Protein AF-A0A382W3R1-F1 (afdb_monomer)

Sequence (77 aa):
MQRKKSKYRHVVINKKKFYFYKISWVDITADGGHATADEFDKFECSKMVSFGYIYKKTKRFIWTFASYDAKDEAYSD

Secondary structure (DSSP, 8-state):
----GGGS-EEEETTEEEEEEEEEEEE-PPPSS---HHHHTT---EEEEEEEEEEEE-SS-EEEESEE-SSSS-EE-

pLDDT: mean 84.44, std 9.61, range [54.22, 95.0]

Solvent-accessible surface area (backbone atoms only — not comparable to full-atom values): 5087 Å² total; per-residue (Å²): 133,88,80,65,68,89,78,53,62,62,50,71,46,93,91,42,79,34,45,58,40,82,45,78,44,79,41,85,69,77,78,94,68,90,72,53,70,80,54,55,77,65,66,62,65,41,75,50,78,48,75,34,27,51,78,46,77,62,100,87,51,76,42,67,29,69,43,66,47,85,88,51,102,46,76,37,111

Radius of gyration: 18.07 Å; Cα contacts (8 Å, |Δi|>4): 103; chains: 1; bounding box: 44×23×48 Å

Nearest PDB structures (foldseek):
  8zdy-assembly1_C  TM=4.194E-01  e=4.350E+00  Selenomonas sp.

Mean predicted aligned error: 7.31 Å

Organism: NCBI:txid408172

Foldseek 3Di:
DDDDQVPFDWDAAPNDIWGKDWDKDFAQDDDPDDDDPVRVVPDGTDIDIDIFTFPDDDPVDTDGFHDDDRHDGDGHD

Structure (mmCIF, N/CA/C/O backbone):
data_AF-A0A382W3R1-F1
#
_entry.id   AF-A0A382W3R1-F1
#
loop_
_atom_site.group_PDB
_atom_site.id
_atom_site.type_symbol
_atom_site.label_atom_id
_atom_site.label_alt_id
_atom_site.label_comp_id
_atom_site.label_asym_id
_atom_site.label_entity_id
_atom_site.label_seq_id
_atom_site.pdbx_PDB_ins_code
_atom_site.Cartn_x
_atom_site.Cartn_y
_atom_site.Cartn_z
_atom_site.occupancy
_atom_site.B_iso_or_equiv
_atom_site.auth_seq_id
_atom_site.auth_comp_id
_atom_site.auth_asym_id
_atom_site.auth_atom_id
_atom_site.pdbx_PDB_model_num
ATOM 1 N N . MET A 1 1 ? -15.741 -14.317 -8.681 1.00 54.22 1 MET A N 1
ATOM 2 C CA . MET A 1 1 ? -15.810 -14.622 -7.232 1.00 54.22 1 MET A CA 1
ATOM 3 C C . MET A 1 1 ? -15.554 -13.347 -6.432 1.00 54.22 1 MET A C 1
ATOM 5 O O . MET A 1 1 ? -14.431 -12.855 -6.441 1.00 54.22 1 MET A O 1
ATOM 9 N N . GLN A 1 2 ? -16.571 -12.757 -5.793 1.00 55.72 2 GLN A N 1
ATOM 10 C CA . GLN A 1 2 ? -16.345 -11.583 -4.940 1.00 55.72 2 GLN A CA 1
ATOM 11 C C . GLN A 1 2 ? -15.580 -11.998 -3.678 1.00 55.72 2 GLN A C 1
ATOM 13 O O . GLN A 1 2 ? -15.989 -12.882 -2.928 1.00 55.72 2 GLN A O 1
ATOM 18 N N . ARG A 1 3 ? -14.427 -11.370 -3.463 1.00 70.06 3 ARG A N 1
ATOM 19 C CA . ARG A 1 3 ? -13.554 -11.625 -2.318 1.00 70.06 3 ARG A CA 1
ATOM 20 C C . ARG A 1 3 ? -14.216 -11.114 -1.031 1.00 70.06 3 ARG A C 1
ATOM 22 O O . ARG A 1 3 ? -14.445 -9.914 -0.887 1.00 70.06 3 ARG A O 1
ATOM 29 N N . LYS A 1 4 ? -14.514 -12.010 -0.081 1.00 77.38 4 LYS A N 1
ATOM 30 C CA . LYS A 1 4 ? -15.155 -11.650 1.197 1.00 77.38 4 LYS A CA 1
ATOM 31 C C . LYS A 1 4 ? -14.151 -10.941 2.110 1.00 77.38 4 LYS A C 1
ATOM 33 O O . LYS A 1 4 ? -13.314 -11.591 2.734 1.00 77.38 4 LYS A O 1
ATOM 38 N N . LYS A 1 5 ? -14.250 -9.608 2.207 1.00 72.81 5 LYS A N 1
ATOM 39 C CA . LYS A 1 5 ? -13.270 -8.779 2.931 1.00 72.81 5 LYS A CA 1
ATOM 40 C C . LYS A 1 5 ? -13.086 -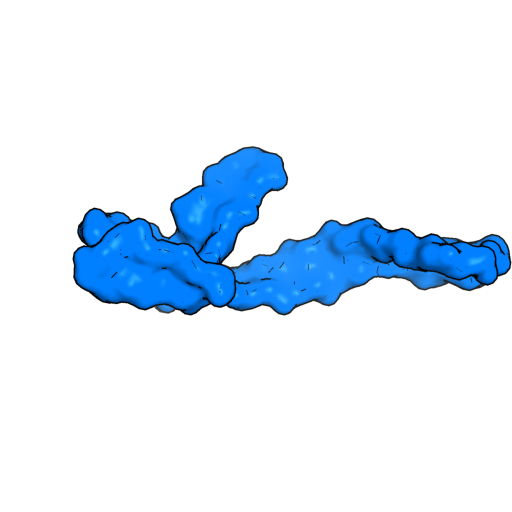9.147 4.407 1.00 72.81 5 LYS A C 1
ATOM 42 O O . LYS A 1 5 ? -11.994 -8.990 4.934 1.00 72.81 5 LYS A O 1
ATOM 47 N N . SER A 1 6 ? -14.120 -9.694 5.048 1.00 72.06 6 SER A N 1
ATOM 48 C CA . SER A 1 6 ? -14.078 -10.117 6.454 1.00 72.06 6 SER A CA 1
ATOM 49 C C . SER A 1 6 ? -13.056 -11.220 6.748 1.00 72.06 6 SER A C 1
ATOM 51 O O . SER A 1 6 ? -12.703 -11.406 7.904 1.00 72.06 6 SER A O 1
ATOM 53 N N . LYS A 1 7 ? -12.603 -11.963 5.728 1.00 81.62 7 LYS A N 1
ATOM 54 C CA . LYS A 1 7 ? -11.611 -13.037 5.874 1.00 81.62 7 LYS A CA 1
ATOM 55 C C . LYS A 1 7 ? -10.163 -12.535 5.818 1.00 81.62 7 LYS A C 1
ATOM 57 O O . LYS A 1 7 ? -9.251 -13.317 6.058 1.00 81.62 7 LYS A O 1
ATOM 62 N N . TYR A 1 8 ? -9.934 -11.268 5.465 1.00 85.81 8 TYR A N 1
ATOM 63 C CA . TYR A 1 8 ? -8.583 -10.721 5.354 1.00 85.81 8 TYR A CA 1
ATOM 64 C C . TYR A 1 8 ? -8.066 -10.214 6.694 1.00 85.81 8 TYR A C 1
ATOM 66 O O . TYR A 1 8 ? -8.813 -9.625 7.482 1.00 85.81 8 TYR A O 1
ATOM 74 N N . ARG A 1 9 ? -6.760 -10.408 6.910 1.00 90.50 9 ARG A N 1
ATOM 75 C CA . ARG A 1 9 ? -6.024 -9.834 8.036 1.00 90.50 9 ARG A CA 1
ATOM 76 C C . ARG A 1 9 ? -6.223 -8.319 8.044 1.00 90.50 9 ARG A C 1
ATOM 78 O O . ARG A 1 9 ? -6.032 -7.650 7.027 1.00 90.50 9 ARG A O 1
ATOM 85 N N . HIS A 1 10 ? -6.642 -7.796 9.187 1.00 92.56 10 HIS A N 1
ATOM 86 C CA . HIS A 1 10 ? -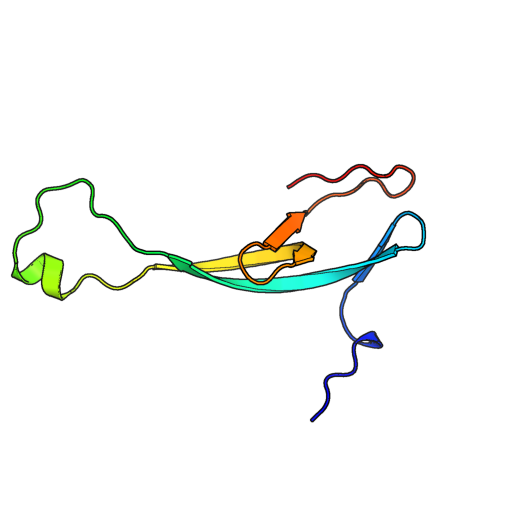6.911 -6.382 9.386 1.00 92.56 10 HIS A CA 1
ATOM 87 C C . HIS A 1 10 ? -6.687 -6.003 10.842 1.00 92.56 10 HIS A C 1
ATOM 89 O O . HIS A 1 10 ? -6.693 -6.863 11.720 1.00 92.56 10 HIS A O 1
ATOM 95 N N . VAL A 1 11 ? -6.543 -4.707 11.071 1.00 91.81 11 VAL A N 1
ATOM 96 C CA . VAL A 1 11 ? -6.446 -4.094 12.393 1.00 91.81 11 VAL A CA 1
ATOM 97 C C . VAL A 1 11 ? -7.518 -3.021 12.516 1.00 91.81 11 VAL A C 1
ATOM 99 O O . VAL A 1 11 ? -7.998 -2.491 11.508 1.00 91.81 11 VAL A O 1
ATOM 102 N N . VAL A 1 12 ? -7.942 -2.745 13.746 1.00 90.31 12 VAL A N 1
ATOM 103 C CA . VAL A 1 12 ? -8.899 -1.679 14.044 1.00 90.31 12 VAL A CA 1
ATOM 104 C C . VAL A 1 12 ? -8.208 -0.674 14.949 1.00 90.31 12 VAL A C 1
ATOM 106 O O . VAL A 1 12 ? -7.803 -1.029 16.048 1.00 90.31 12 VAL A O 1
ATOM 109 N N . ILE A 1 13 ? -8.081 0.560 14.473 1.00 89.62 13 ILE A N 1
ATOM 110 C CA . ILE A 1 13 ? -7.430 1.668 15.177 1.00 89.62 13 ILE A CA 1
ATOM 111 C C . ILE A 1 13 ? -8.445 2.802 15.193 1.00 89.62 13 ILE A C 1
ATOM 113 O O . ILE A 1 13 ? -8.984 3.157 14.143 1.00 89.62 13 ILE A O 1
ATOM 117 N N . ASN A 1 14 ? -8.781 3.313 16.378 1.00 86.94 14 ASN A N 1
ATOM 118 C CA . ASN A 1 14 ? -9.771 4.381 16.543 1.00 86.94 14 ASN A CA 1
ATOM 119 C C . ASN A 1 14 ? -11.092 4.126 15.769 1.00 86.94 14 ASN A C 1
ATOM 121 O O . ASN A 1 14 ? -11.582 4.966 15.014 1.00 86.94 14 ASN A O 1
ATOM 125 N N . LYS A 1 15 ? -11.641 2.904 15.887 1.00 86.69 15 LYS A N 1
ATOM 126 C CA . LYS A 1 15 ? -12.854 2.419 15.182 1.00 86.69 15 LYS A CA 1
ATOM 127 C C . LYS A 1 15 ? -12.754 2.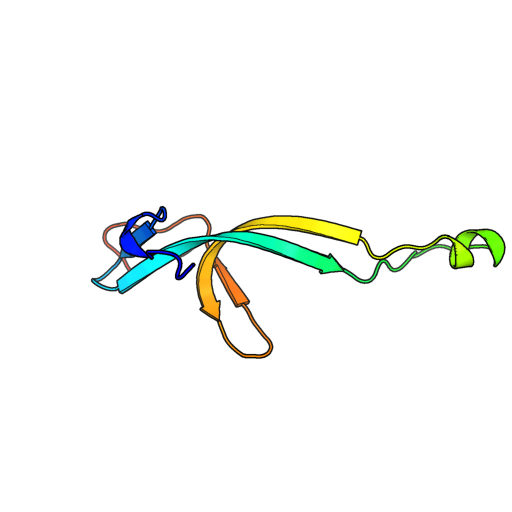359 13.644 1.00 86.69 15 LYS A C 1
ATOM 129 O O . LYS A 1 15 ? -13.715 1.948 12.994 1.00 86.69 15 LYS A O 1
ATOM 134 N N . LYS A 1 16 ? -11.607 2.691 13.042 1.00 89.00 16 LYS A N 1
ATOM 135 C CA . LYS A 1 16 ? -11.334 2.535 11.604 1.00 89.00 16 LYS A CA 1
ATOM 136 C C . LYS A 1 16 ? -10.630 1.209 11.344 1.00 89.00 16 LYS A C 1
ATOM 138 O O . LYS A 1 16 ? -9.773 0.789 12.113 1.00 89.00 16 LYS A O 1
ATOM 143 N N . LYS A 1 17 ? -10.991 0.540 10.247 1.00 90.94 17 LYS A N 1
ATOM 144 C CA . LYS A 1 17 ? -10.445 -0.772 9.875 1.00 90.94 17 LYS A CA 1
ATOM 145 C C . LYS A 1 17 ? -9.429 -0.647 8.742 1.00 90.94 17 LYS A C 1
ATOM 147 O O . LYS A 1 17 ? -9.790 -0.220 7.647 1.00 90.94 17 LYS A O 1
ATOM 152 N N . PHE A 1 18 ? -8.209 -1.117 8.981 1.00 92.25 18 PHE A N 1
ATOM 153 C CA . PHE A 1 18 ? -7.119 -1.134 8.007 1.00 92.25 18 PHE A CA 1
ATOM 154 C C . PHE A 1 18 ? -6.758 -2.571 7.643 1.00 92.25 18 PHE A C 1
ATOM 156 O O . PHE A 1 18 ? -6.576 -3.414 8.517 1.00 92.25 18 PHE A O 1
ATOM 163 N N . TYR A 1 19 ? -6.676 -2.871 6.349 1.00 93.25 19 TYR A N 1
ATOM 164 C CA . TYR A 1 19 ? -6.421 -4.227 5.855 1.00 93.25 19 TYR A CA 1
ATOM 165 C C . TYR A 1 19 ? -4.957 -4.395 5.470 1.00 93.25 19 TYR A C 1
ATOM 167 O O . TYR A 1 19 ? -4.355 -3.468 4.930 1.00 93.25 19 TYR A O 1
ATOM 175 N N . PHE A 1 20 ? -4.420 -5.585 5.729 1.00 93.81 20 PHE A N 1
ATOM 176 C CA . PHE A 1 20 ? -3.062 -5.965 5.365 1.00 93.81 20 PHE A CA 1
ATOM 177 C C . PHE A 1 20 ? -3.016 -6.447 3.913 1.00 93.81 20 PHE A C 1
ATOM 179 O O . PHE A 1 20 ? -3.824 -7.290 3.509 1.00 93.81 20 PHE A O 1
ATOM 186 N N . TYR A 1 21 ? -2.068 -5.933 3.135 1.00 92.81 21 TYR A N 1
ATOM 187 C CA . TYR A 1 21 ? -1.915 -6.237 1.717 1.00 92.81 21 TYR A CA 1
ATOM 188 C C . TYR A 1 21 ? -0.508 -6.730 1.396 1.00 92.81 21 TYR A C 1
ATOM 190 O O . TYR A 1 21 ? 0.473 -6.298 1.993 1.00 92.81 21 TYR A O 1
ATOM 198 N N . LYS A 1 22 ? -0.438 -7.590 0.378 1.00 93.50 22 LYS A N 1
ATOM 199 C CA . LYS A 1 22 ? 0.742 -7.756 -0.470 1.00 93.50 22 LYS A CA 1
ATOM 200 C C . LYS A 1 22 ? 0.621 -6.745 -1.606 1.00 93.50 22 LYS A C 1
ATOM 202 O O . LYS A 1 22 ? -0.370 -6.778 -2.339 1.00 93.50 22 LYS A O 1
ATOM 207 N N . ILE A 1 23 ? 1.597 -5.862 -1.737 1.00 92.50 23 ILE A N 1
ATOM 208 C CA . ILE A 1 23 ? 1.651 -4.829 -2.766 1.00 92.50 23 ILE A CA 1
ATOM 209 C C . ILE A 1 23 ? 2.782 -5.197 -3.717 1.00 92.50 23 ILE A C 1
ATOM 211 O O . ILE A 1 23 ? 3.883 -5.514 -3.281 1.00 92.50 23 ILE A O 1
ATOM 215 N N . SER A 1 24 ? 2.485 -5.219 -5.011 1.00 92.50 24 SER A N 1
ATOM 216 C CA . SER A 1 24 ? 3.467 -5.488 -6.057 1.00 92.50 24 SER A CA 1
ATOM 217 C C . SER A 1 24 ? 3.658 -4.217 -6.857 1.00 92.50 24 SER A C 1
ATOM 219 O O . SER A 1 24 ? 2.683 -3.675 -7.381 1.00 92.50 24 SER A O 1
ATOM 221 N N . TRP A 1 25 ? 4.898 -3.756 -6.921 1.00 89.25 25 TRP A N 1
ATOM 222 C CA . TRP A 1 25 ? 5.284 -2.567 -7.656 1.00 89.25 25 TRP A CA 1
ATOM 223 C C . TRP A 1 25 ? 6.090 -2.965 -8.880 1.00 89.25 25 TRP A C 1
ATOM 225 O O . TRP A 1 25 ? 6.804 -3.970 -8.873 1.00 89.25 25 TRP A O 1
ATOM 235 N N . VAL A 1 26 ? 5.943 -2.162 -9.922 1.00 89.12 26 VAL A N 1
ATOM 236 C CA . VAL A 1 26 ? 6.798 -2.192 -11.100 1.00 89.12 26 VAL A CA 1
ATOM 237 C C . VAL A 1 26 ? 7.547 -0.878 -11.057 1.00 89.12 26 VAL A C 1
ATOM 239 O O . VAL A 1 26 ? 6.934 0.176 -11.217 1.00 89.12 26 VAL A O 1
ATOM 242 N N . ASP A 1 27 ? 8.827 -0.957 -10.735 1.00 80.44 27 ASP A N 1
ATOM 243 C CA . ASP A 1 27 ? 9.700 0.197 -10.659 1.00 80.44 27 ASP A CA 1
ATOM 244 C C . ASP A 1 27 ? 10.530 0.288 -11.933 1.00 80.44 27 ASP A C 1
ATOM 246 O O . ASP A 1 27 ? 11.030 -0.722 -12.446 1.00 80.44 27 ASP A O 1
ATOM 250 N N . ILE A 1 28 ? 10.634 1.504 -12.457 1.00 73.62 28 ILE A N 1
ATOM 251 C CA . ILE A 1 28 ? 11.494 1.769 -13.596 1.00 73.62 28 ILE A CA 1
ATOM 252 C C . ILE A 1 28 ? 12.930 1.719 -13.088 1.00 73.62 28 ILE A C 1
ATOM 254 O O . ILE A 1 28 ? 13.383 2.551 -12.311 1.00 73.62 28 ILE A O 1
ATOM 258 N N . THR A 1 29 ? 13.655 0.690 -13.494 1.00 67.44 29 THR A N 1
ATOM 259 C CA . THR A 1 29 ? 15.079 0.583 -13.198 1.00 67.44 29 THR A CA 1
ATOM 260 C C . THR A 1 29 ? 15.822 1.644 -13.991 1.00 67.44 29 THR A C 1
ATOM 262 O O . THR A 1 29 ? 15.749 1.657 -15.219 1.00 67.44 29 THR A O 1
ATOM 265 N N . ALA A 1 30 ? 16.538 2.519 -13.292 1.00 62.66 30 ALA A N 1
ATOM 266 C CA . ALA A 1 30 ? 17.550 3.373 -13.888 1.00 62.66 30 ALA A CA 1
ATOM 267 C C . ALA A 1 30 ? 18.919 2.768 -13.569 1.00 62.66 30 ALA A C 1
ATOM 269 O O . ALA A 1 30 ? 19.245 2.577 -12.397 1.00 62.66 30 ALA A O 1
ATOM 270 N N . ASP A 1 31 ? 19.707 2.463 -14.598 1.00 64.56 31 ASP A N 1
ATOM 271 C CA . ASP A 1 31 ? 21.132 2.225 -14.398 1.00 64.56 31 ASP A CA 1
ATOM 272 C C . ASP A 1 31 ? 21.829 3.575 -14.240 1.00 64.56 31 ASP A C 1
ATOM 274 O O . ASP A 1 31 ? 21.660 4.468 -15.070 1.00 64.56 31 ASP A O 1
ATOM 278 N N . GLY A 1 32 ? 22.574 3.753 -13.150 1.00 67.38 32 GLY A N 1
ATOM 279 C CA . GLY A 1 32 ? 23.395 4.950 -12.948 1.00 67.38 32 GLY A CA 1
ATOM 280 C C . GLY A 1 32 ? 24.720 4.917 -13.719 1.00 67.38 32 GLY A C 1
ATOM 281 O O . GLY A 1 32 ? 25.489 5.872 -13.621 1.00 67.38 32 GLY A O 1
ATOM 282 N N . GLY A 1 33 ? 25.018 3.819 -14.422 1.00 72.06 33 GLY A N 1
ATOM 283 C CA . GLY A 1 33 ? 26.248 3.595 -15.168 1.00 72.06 33 GLY A CA 1
ATOM 284 C C . GLY A 1 33 ? 26.101 3.804 -16.676 1.00 72.06 33 GLY A C 1
ATOM 285 O O . GLY A 1 33 ? 25.031 4.092 -17.212 1.00 72.06 33 GLY A O 1
ATOM 286 N N . HIS A 1 34 ? 27.227 3.672 -17.380 1.00 72.12 34 HIS A N 1
ATOM 287 C CA . HIS A 1 34 ? 27.239 3.588 -18.836 1.00 72.12 34 HIS A CA 1
ATOM 288 C C . HIS A 1 34 ? 26.969 2.141 -19.249 1.00 72.12 34 HIS A C 1
ATOM 290 O O . HIS A 1 34 ? 27.856 1.299 -19.139 1.00 72.12 34 HIS A O 1
ATOM 296 N N . ALA A 1 35 ? 25.761 1.874 -19.732 1.00 79.50 35 ALA A N 1
ATOM 297 C CA . A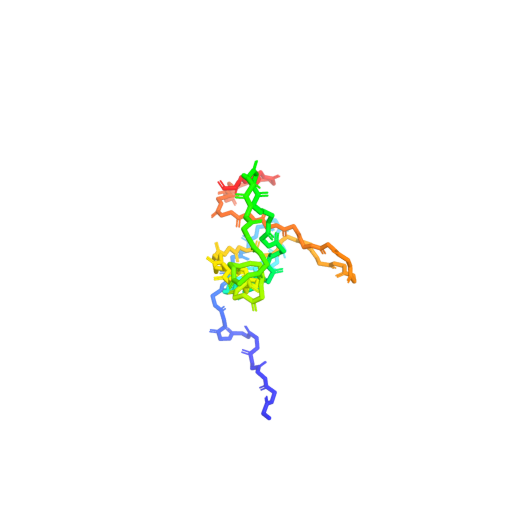LA A 1 35 ? 25.400 0.602 -20.343 1.00 79.50 35 ALA A CA 1
ATOM 298 C C . ALA A 1 35 ? 25.603 0.659 -21.866 1.00 79.50 35 ALA A C 1
ATOM 300 O O . ALA A 1 35 ? 25.360 1.683 -22.510 1.00 79.50 35 ALA A O 1
ATOM 301 N N . THR A 1 36 ? 26.041 -0.451 -22.451 1.00 80.62 36 THR A N 1
ATOM 302 C CA . THR A 1 36 ? 26.032 -0.662 -23.906 1.00 80.62 36 THR A CA 1
ATOM 303 C C . THR A 1 36 ? 24.602 -0.884 -24.418 1.00 80.62 36 THR A C 1
ATOM 305 O O . THR A 1 36 ? 23.696 -1.190 -23.643 1.00 80.62 36 THR A O 1
ATOM 308 N N . ALA A 1 37 ? 24.374 -0.752 -25.731 1.00 83.38 37 ALA A N 1
ATOM 309 C CA . ALA A 1 37 ? 23.046 -0.965 -26.323 1.00 83.38 37 ALA A CA 1
ATOM 310 C C . ALA A 1 37 ? 22.488 -2.373 -26.021 1.00 83.38 37 ALA A C 1
ATOM 312 O O . ALA A 1 37 ? 21.339 -2.502 -25.612 1.00 83.38 37 ALA A O 1
ATOM 313 N N . ASP A 1 38 ? 23.332 -3.407 -26.114 1.00 83.06 38 ASP A N 1
ATOM 314 C CA . ASP A 1 38 ? 22.964 -4.797 -25.809 1.00 83.06 38 ASP A CA 1
ATOM 315 C C . ASP A 1 38 ? 22.609 -5.043 -24.336 1.00 83.06 38 ASP A C 1
ATOM 317 O O . ASP A 1 38 ? 21.877 -5.986 -24.018 1.00 83.06 38 ASP A O 1
ATOM 321 N N . GLU A 1 39 ? 23.172 -4.252 -23.422 1.00 78.75 39 GLU A N 1
ATOM 322 C CA . GLU A 1 39 ? 22.810 -4.291 -22.006 1.00 78.75 39 GLU A CA 1
ATOM 323 C C . GLU A 1 39 ? 21.475 -3.587 -21.804 1.00 78.75 39 GLU A C 1
ATOM 325 O O . GLU A 1 39 ? 20.591 -4.170 -21.186 1.00 78.75 39 GLU A O 1
ATOM 330 N N . PHE A 1 40 ? 21.296 -2.402 -22.398 1.00 79.62 40 PHE A N 1
ATOM 331 C CA . PHE A 1 40 ? 20.080 -1.595 -22.287 1.00 79.62 40 PHE A CA 1
ATOM 332 C C . PHE A 1 40 ? 18.838 -2.297 -22.854 1.00 79.62 40 PHE A C 1
ATOM 334 O O . PHE A 1 40 ? 17.775 -2.243 -22.241 1.00 79.62 40 PHE A O 1
ATOM 341 N N . ASP A 1 41 ? 18.974 -3.039 -23.956 1.00 81.62 41 ASP A N 1
ATOM 342 C CA . ASP A 1 41 ? 17.881 -3.831 -24.542 1.00 81.62 41 ASP A CA 1
ATOM 343 C C . ASP A 1 41 ? 17.408 -4.978 -23.630 1.00 81.62 41 ASP A C 1
ATOM 345 O O . ASP A 1 41 ? 16.304 -5.502 -23.794 1.00 81.62 41 ASP A O 1
ATOM 349 N N . LYS A 1 42 ? 18.226 -5.368 -22.645 1.00 81.50 42 LYS A N 1
ATOM 350 C CA . LYS A 1 42 ? 17.904 -6.396 -21.646 1.00 81.50 42 LYS A CA 1
ATOM 351 C C . LYS A 1 42 ? 17.413 -5.807 -20.323 1.00 81.50 42 LYS A C 1
ATOM 353 O O . LYS A 1 42 ? 17.116 -6.579 -19.411 1.00 81.50 42 LYS A O 1
ATOM 358 N N . PHE A 1 43 ? 17.327 -4.480 -20.188 1.00 80.25 43 PHE A N 1
ATOM 359 C CA . PHE A 1 43 ? 16.796 -3.868 -18.971 1.00 80.25 43 PHE A CA 1
ATOM 360 C C . PHE A 1 43 ? 15.306 -4.164 -18.834 1.00 80.25 43 PHE A C 1
ATOM 362 O O . PHE A 1 43 ? 14.484 -3.796 -19.672 1.00 80.25 43 PHE A O 1
ATOM 369 N N . GLU A 1 44 ? 14.949 -4.788 -17.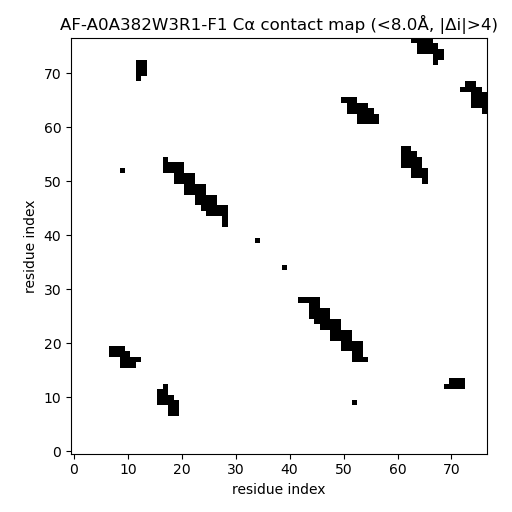718 1.00 81.12 44 GLU A N 1
ATOM 370 C CA . GLU A 1 44 ? 13.566 -5.030 -17.341 1.00 81.12 44 GLU A CA 1
ATOM 371 C C . GLU A 1 44 ? 13.215 -4.229 -16.090 1.00 81.12 44 GLU A C 1
ATOM 373 O O . GLU A 1 44 ? 14.024 -4.083 -15.175 1.00 81.12 44 GLU A O 1
ATOM 378 N N . CYS A 1 45 ? 11.969 -3.756 -16.016 1.00 84.50 45 CYS A N 1
ATOM 379 C CA . CYS A 1 45 ? 11.473 -3.089 -14.817 1.00 84.50 45 CYS A CA 1
ATOM 380 C C . CYS A 1 45 ? 11.608 -3.998 -13.586 1.00 84.50 45 CYS A C 1
ATOM 382 O O . CYS A 1 45 ? 11.203 -5.167 -13.605 1.00 84.50 45 CYS A O 1
ATOM 384 N N . SER A 1 46 ? 12.083 -3.428 -12.482 1.00 82.94 46 SER A N 1
ATOM 385 C CA . SER A 1 46 ? 12.209 -4.147 -11.221 1.00 82.94 46 SER A CA 1
ATOM 386 C C . SER A 1 46 ? 10.827 -4.418 -10.638 1.00 82.94 46 SER A C 1
ATOM 388 O O . SER A 1 46 ? 9.979 -3.531 -10.521 1.00 82.94 46 SER A O 1
ATOM 390 N N . LYS A 1 47 ? 10.583 -5.673 -10.261 1.00 87.94 47 LYS A N 1
ATOM 391 C CA . LYS A 1 47 ? 9.337 -6.100 -9.618 1.00 87.94 47 LYS A CA 1
ATOM 392 C C . LYS A 1 47 ? 9.587 -6.268 -8.129 1.00 87.94 47 LYS A C 1
ATOM 394 O O . LYS A 1 47 ? 10.062 -7.313 -7.692 1.00 87.94 47 LYS A O 1
ATOM 399 N N . MET A 1 48 ? 9.232 -5.260 -7.344 1.00 88.75 48 MET A N 1
ATOM 400 C CA . MET A 1 48 ? 9.377 -5.299 -5.887 1.00 88.75 48 MET A CA 1
ATOM 401 C C . MET A 1 48 ? 8.049 -5.641 -5.204 1.00 88.75 48 MET A C 1
ATOM 403 O O . MET A 1 48 ? 6.960 -5.299 -5.676 1.00 88.75 48 MET A O 1
ATOM 407 N N . VAL A 1 49 ? 8.131 -6.344 -4.076 1.00 91.75 49 VAL A N 1
ATOM 408 C CA . VAL A 1 49 ? 6.968 -6.748 -3.282 1.00 91.75 49 VAL A CA 1
ATOM 409 C C . VAL A 1 49 ? 7.103 -6.196 -1.873 1.00 91.75 49 VAL A C 1
ATOM 411 O O . VAL A 1 49 ? 8.072 -6.495 -1.184 1.00 91.75 49 VAL A O 1
ATOM 414 N N . SER A 1 50 ? 6.087 -5.462 -1.428 1.00 92.31 50 SER A N 1
ATOM 415 C CA . SER A 1 50 ? 5.988 -4.935 -0.065 1.00 92.31 50 SER A CA 1
ATOM 416 C C . SER A 1 50 ? 4.780 -5.534 0.649 1.00 92.31 50 SER A C 1
ATOM 418 O O . SER A 1 50 ? 3.770 -5.875 0.023 1.00 92.31 50 SER A O 1
ATOM 420 N N . PHE A 1 51 ? 4.855 -5.632 1.973 1.00 93.12 51 PHE A N 1
ATOM 421 C CA . PHE A 1 51 ? 3.736 -6.037 2.817 1.00 93.12 51 PHE A CA 1
ATOM 422 C C . PHE A 1 51 ? 3.423 -4.926 3.811 1.00 93.12 51 PHE A C 1
ATOM 424 O O . PHE A 1 51 ? 4.328 -4.423 4.462 1.00 93.12 51 PHE A O 1
ATOM 431 N N . GLY A 1 52 ? 2.153 -4.551 3.940 1.00 94.19 52 GLY A N 1
ATOM 432 C CA . GLY A 1 52 ? 1.774 -3.466 4.842 1.00 94.19 52 GLY A CA 1
ATOM 433 C C . GLY A 1 52 ? 0.277 -3.213 4.891 1.00 94.19 52 GLY A C 1
ATOM 434 O O . GLY A 1 52 ? -0.505 -3.769 4.110 1.00 94.19 52 GLY A O 1
ATOM 435 N N . TYR A 1 53 ? -0.135 -2.367 5.827 1.00 94.38 53 TYR A N 1
ATOM 436 C CA . TYR A 1 53 ? -1.506 -1.884 5.908 1.00 94.38 53 TYR A CA 1
ATOM 437 C C . TYR A 1 53 ? -1.678 -0.661 5.015 1.00 94.38 53 TYR A C 1
ATOM 439 O O . TYR A 1 53 ? -0.817 0.209 4.984 1.00 94.38 53 TYR A O 1
ATOM 447 N N . ILE A 1 54 ? -2.796 -0.569 4.293 1.00 94.19 54 ILE A N 1
ATOM 448 C CA . ILE A 1 54 ? -3.102 0.621 3.486 1.00 94.19 54 ILE A CA 1
ATOM 449 C C . ILE A 1 54 ? -3.865 1.621 4.351 1.00 94.19 54 ILE A C 1
ATOM 451 O O . ILE A 1 54 ? -5.027 1.377 4.680 1.00 94.19 54 ILE A O 1
ATOM 455 N N . TYR A 1 55 ? -3.235 2.756 4.656 1.00 93.12 55 TYR A N 1
ATOM 456 C CA . TYR A 1 55 ? -3.868 3.889 5.332 1.00 93.12 55 TYR A CA 1
ATOM 457 C C . TYR A 1 55 ? -4.825 4.631 4.395 1.00 93.12 55 TYR A C 1
ATOM 459 O O . TYR A 1 55 ? -5.991 4.862 4.713 1.00 93.12 55 TYR A O 1
ATOM 467 N N . LYS A 1 56 ? -4.340 4.971 3.197 1.00 93.31 56 LYS A N 1
ATOM 468 C CA . LYS A 1 56 ? -5.093 5.725 2.191 1.00 93.31 56 LYS A CA 1
ATOM 469 C C . LYS A 1 56 ? -4.709 5.254 0.796 1.00 93.31 56 LYS A C 1
ATOM 471 O O . LYS A 1 56 ? -3.546 4.987 0.516 1.00 93.31 56 LYS A O 1
ATOM 476 N N . LYS A 1 57 ? -5.691 5.187 -0.101 1.00 93.44 57 LYS A N 1
ATOM 477 C CA . LYS A 1 57 ? -5.480 4.904 -1.523 1.00 93.44 57 LYS A CA 1
ATOM 478 C C . LYS A 1 57 ? -6.242 5.915 -2.368 1.00 93.44 57 LYS A C 1
ATOM 480 O O . LYS A 1 57 ? -7.421 6.161 -2.140 1.00 93.44 57 LYS A O 1
ATOM 485 N N . THR A 1 58 ? -5.565 6.473 -3.359 1.00 94.81 58 THR A N 1
ATOM 486 C CA . THR A 1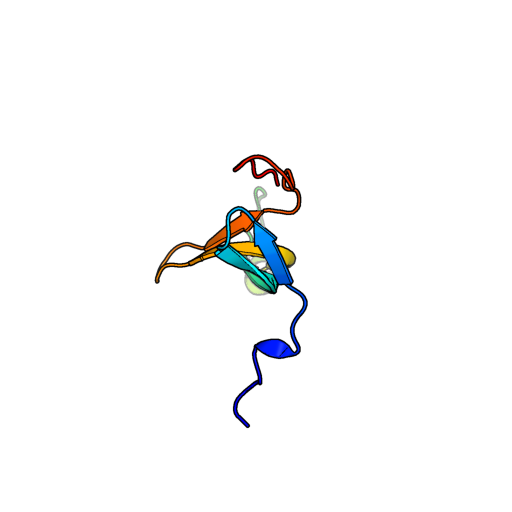 58 ? -6.141 7.321 -4.409 1.00 94.81 58 THR A CA 1
ATOM 487 C C . THR A 1 58 ? -5.884 6.673 -5.771 1.00 94.81 58 THR A C 1
ATOM 489 O O . THR A 1 58 ? -5.363 5.561 -5.848 1.00 94.81 58 THR A O 1
ATOM 492 N N . LYS A 1 59 ? -6.236 7.358 -6.866 1.00 92.81 59 LYS A N 1
ATOM 493 C CA . LYS A 1 59 ? -5.897 6.897 -8.222 1.00 92.81 59 LYS A CA 1
ATOM 494 C C . LYS A 1 59 ? -4.387 6.898 -8.500 1.00 92.81 59 LYS A C 1
ATOM 496 O O . LYS A 1 59 ? -3.959 6.172 -9.384 1.00 92.81 59 LYS A O 1
ATOM 501 N N . ARG A 1 60 ? -3.609 7.719 -7.783 1.00 92.50 60 ARG A N 1
ATOM 502 C CA . ARG A 1 60 ? -2.175 7.942 -8.049 1.00 92.50 60 ARG A CA 1
ATOM 503 C C . ARG A 1 60 ? -1.258 7.482 -6.919 1.00 92.50 60 ARG A C 1
ATOM 505 O O . ARG A 1 60 ? -0.125 7.114 -7.173 1.00 92.50 60 ARG A O 1
ATOM 512 N N . PHE A 1 61 ? -1.754 7.496 -5.687 1.00 92.94 61 PHE A N 1
ATOM 513 C CA . PHE A 1 61 ? -0.941 7.299 -4.489 1.00 92.94 61 PHE A CA 1
ATOM 514 C C . PHE A 1 61 ? -1.546 6.257 -3.559 1.00 92.94 61 PHE A C 1
ATOM 516 O O . PHE A 1 61 ? -2.774 6.180 -3.408 1.00 92.94 61 PHE A O 1
ATOM 523 N N . ILE A 1 62 ? -0.669 5.512 -2.895 1.00 93.25 62 ILE A N 1
ATOM 524 C CA . ILE A 1 62 ? -0.985 4.595 -1.805 1.00 93.25 62 ILE A CA 1
ATOM 525 C C . ILE A 1 62 ? -0.091 4.991 -0.632 1.00 93.25 62 ILE A C 1
ATOM 527 O O . ILE A 1 62 ? 1.114 5.121 -0.803 1.00 93.25 62 ILE A O 1
ATOM 531 N N . TRP A 1 63 ? -0.690 5.180 0.539 1.00 94.38 63 TRP A N 1
ATOM 532 C CA . TRP A 1 63 ? 0.024 5.375 1.796 1.00 94.38 63 TRP A CA 1
ATOM 533 C C . TRP A 1 63 ? -0.095 4.103 2.615 1.00 94.38 63 TRP A C 1
ATOM 535 O O . TRP A 1 63 ? -1.211 3.600 2.816 1.00 94.38 63 TRP A O 1
ATOM 545 N N . THR A 1 64 ? 1.044 3.601 3.071 1.00 95.00 64 THR A N 1
ATOM 546 C CA . THR A 1 64 ? 1.148 2.388 3.875 1.00 95.00 64 THR A CA 1
ATOM 547 C C . THR A 1 64 ? 1.700 2.682 5.260 1.00 95.00 64 THR A C 1
ATOM 549 O O . THR A 1 64 ? 2.238 3.756 5.500 1.00 95.00 64 THR A O 1
ATOM 552 N N . PHE A 1 65 ? 1.516 1.732 6.168 1.00 94.50 65 PHE A N 1
ATOM 553 C CA . PHE A 1 65 ? 2.187 1.675 7.463 1.00 94.50 65 PHE A CA 1
ATOM 554 C C . PHE A 1 65 ? 2.408 0.204 7.835 1.00 94.50 65 PHE A C 1
ATOM 556 O O . PHE A 1 65 ? 1.602 -0.656 7.443 1.00 94.50 65 PHE A O 1
ATOM 563 N N . ALA A 1 66 ? 3.465 -0.097 8.588 1.00 91.81 66 ALA A N 1
ATOM 564 C CA . ALA A 1 66 ? 3.705 -1.438 9.127 1.00 91.81 66 ALA A CA 1
ATOM 565 C C . ALA A 1 66 ? 3.453 -1.521 10.635 1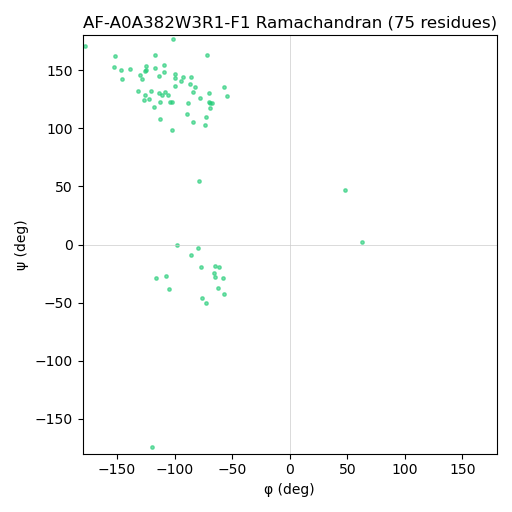.00 91.81 66 ALA A C 1
ATOM 567 O O . ALA A 1 66 ? 3.046 -2.578 11.123 1.00 91.81 66 ALA A O 1
ATOM 568 N N . SER A 1 67 ? 3.612 -0.404 11.345 1.00 90.31 67 SER A N 1
ATOM 569 C CA . SER A 1 67 ? 3.468 -0.317 12.797 1.00 90.31 67 SER A CA 1
ATOM 570 C C . SER A 1 67 ? 2.450 0.752 13.187 1.00 90.31 67 SER A C 1
ATOM 572 O O . SER A 1 67 ? 2.235 1.728 12.466 1.00 90.31 67 SER A O 1
ATOM 574 N N . TYR A 1 68 ? 1.775 0.546 14.314 1.00 90.06 68 TYR A N 1
ATOM 575 C CA . TYR A 1 68 ? 0.770 1.468 14.832 1.00 90.06 68 TYR A CA 1
ATOM 576 C C . TYR A 1 68 ? 0.674 1.366 16.352 1.00 90.06 68 TYR A C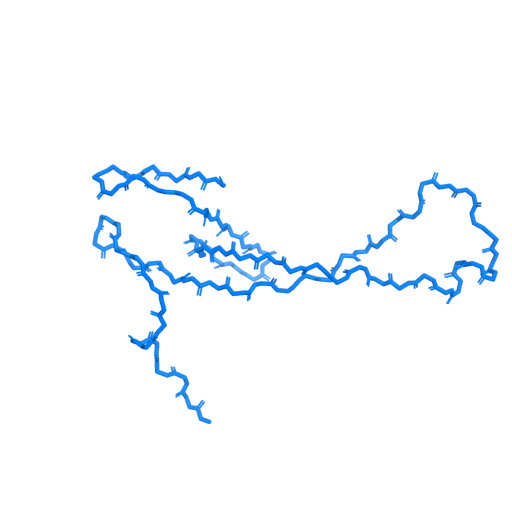 1
ATOM 578 O O . TYR A 1 68 ? 0.918 0.295 16.916 1.00 90.06 68 TYR A O 1
ATOM 586 N N . ASP A 1 69 ? 0.271 2.456 17.001 1.00 86.06 69 ASP A N 1
ATOM 587 C CA . ASP A 1 69 ? -0.141 2.409 18.402 1.00 86.06 69 ASP A CA 1
ATOM 588 C C . ASP A 1 69 ? -1.608 1.953 18.498 1.00 86.06 69 ASP A C 1
ATOM 590 O O . ASP A 1 69 ? -2.470 2.358 17.718 1.00 86.06 69 ASP A O 1
ATOM 594 N N . ALA A 1 70 ? -1.906 1.038 19.421 1.00 76.44 70 ALA A N 1
ATOM 595 C CA . ALA A 1 70 ? -3.256 0.491 19.564 1.00 76.44 70 ALA A CA 1
ATOM 596 C C . ALA A 1 70 ? -4.231 1.454 20.270 1.00 76.44 70 ALA A C 1
ATOM 598 O O . ALA A 1 70 ? -5.447 1.263 20.179 1.00 76.44 70 ALA A O 1
ATOM 599 N N . LYS A 1 71 ? -3.708 2.443 21.000 1.00 74.81 71 LYS A N 1
ATOM 600 C CA . LYS A 1 71 ? -4.448 3.417 21.809 1.00 74.81 71 LYS A CA 1
ATOM 601 C C . LYS A 1 71 ? -4.501 4.786 21.131 1.00 74.81 71 LYS A C 1
ATOM 603 O O . LYS A 1 71 ? -5.558 5.412 21.164 1.00 74.81 71 LYS A O 1
ATOM 608 N N . ASP A 1 72 ? -3.415 5.196 20.481 1.00 74.94 72 ASP A N 1
ATOM 609 C CA . ASP A 1 72 ? -3.278 6.497 19.820 1.00 74.94 72 ASP A CA 1
ATOM 610 C C . ASP A 1 72 ? -3.269 6.395 18.286 1.00 74.94 72 ASP A C 1
ATOM 612 O O . ASP A 1 72 ? -2.910 5.375 17.704 1.00 74.94 72 ASP A O 1
ATOM 616 N N . GLU A 1 73 ? -3.666 7.470 17.592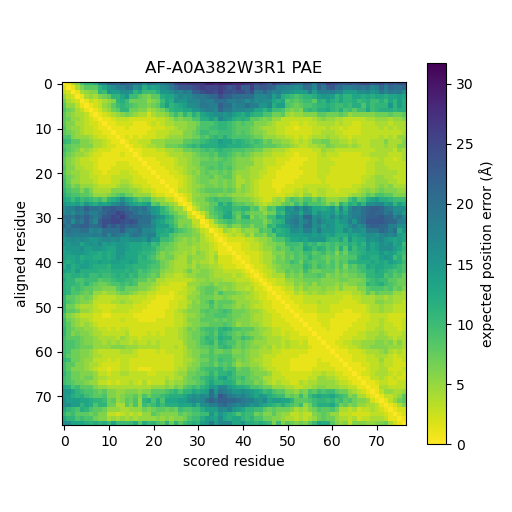 1.00 77.75 73 GLU A N 1
ATOM 617 C CA . GLU A 1 73 ? -3.675 7.528 16.118 1.00 77.75 73 GLU A CA 1
ATOM 618 C C . GLU A 1 73 ? -2.256 7.780 15.557 1.00 77.75 73 GLU A C 1
ATOM 620 O O . GLU A 1 73 ? -2.019 8.727 14.809 1.00 77.75 73 GLU A O 1
ATOM 625 N N . ALA A 1 74 ? -1.302 6.930 15.947 1.00 82.31 74 ALA A N 1
ATOM 626 C CA . ALA A 1 74 ? 0.091 6.970 15.517 1.00 82.31 74 ALA A CA 1
ATOM 627 C C . ALA A 1 74 ? 0.397 5.805 14.564 1.00 82.31 74 ALA A C 1
ATOM 629 O O . ALA A 1 74 ? 0.081 4.649 14.855 1.00 82.31 74 ALA A O 1
ATOM 630 N N . TYR A 1 75 ? 1.031 6.113 13.430 1.00 87.06 75 TYR A N 1
ATOM 631 C CA . TYR A 1 75 ? 1.403 5.150 12.390 1.00 87.06 75 TYR A CA 1
ATOM 632 C C . TYR A 1 75 ? 2.888 5.296 12.057 1.00 87.06 75 TYR A C 1
ATOM 634 O O . TYR A 1 75 ? 3.411 6.410 12.016 1.00 87.06 75 TYR A O 1
ATOM 642 N N . SER A 1 76 ? 3.562 4.183 11.794 1.00 83.19 76 SER A N 1
ATOM 643 C CA . SER A 1 76 ? 4.969 4.157 11.386 1.00 83.19 76 SER A CA 1
ATOM 644 C C . SER A 1 76 ? 5.186 3.124 10.284 1.00 83.19 76 SER A C 1
ATOM 646 O O . SER A 1 76 ? 4.429 2.150 10.180 1.00 83.19 76 SER A O 1
ATOM 648 N N . ASP A 1 77 ? 6.182 3.377 9.440 1.00 76.12 77 ASP A N 1
ATOM 649 C CA . ASP A 1 77 ? 6.598 2.449 8.384 1.00 76.12 77 ASP A CA 1
ATOM 650 C C . ASP A 1 77 ? 7.338 1.229 8.945 1.00 76.12 77 ASP A C 1
ATOM 652 O O . ASP A 1 77 ? 7.924 1.329 10.050 1.00 76.12 77 ASP A O 1
#